Protein AF-X1DK69-F1 (afdb_monomer)

pLDDT: mean 95.46, std 3.85, range [78.0, 98.69]

Nearest PDB structures (foldseek):
  1zjc-assembly1_A-2  TM=8.313E-01  e=5.447E-06  Staphylococcus aureus subsp. aureus MW2
  4icr-assembly1_A  TM=6.941E-01  e=3.260E-06  Streptococcus pneumoniae TIGR4
  2ayi-assembly1_A  TM=8.088E-01  e=1.753E-03  Thermus thermophilus

Solvent-accessible surface area (backbone atoms only — not comparable to full-atom values): 8603 Å² total; per-residue (Å²): 94,64,89,53,62,65,67,60,55,51,53,51,52,61,72,42,43,68,61,52,55,60,54,68,73,48,94,60,67,49,68,81,74,79,40,68,68,57,9,55,75,68,77,36,53,54,65,58,37,37,55,53,54,46,61,61,54,74,54,67,58,69,63,50,45,54,56,44,51,58,51,33,57,53,48,50,73,35,46,68,48,74,49,76,55,81,79,20,49,30,35,32,27,30,58,95,35,70,50,44,75,34,77,48,67,52,33,40,59,48,78,54,70,47,66,64,64,45,72,57,43,28,36,38,27,43,51,41,90,66,67,48,76,55,71,67,38,80,46,68,77,49,68,50,36,32,54,61,42,40,81,105

Secondary structure (DSSP, 8-state):
-TTS-HHHHHHHHHHHHHHHHHHHTS---EE----HHHHHHTTS-HHHHHHHHHHHHSS-HHHHHHHHHHHHHHHHT--EEEEEETTEEEEEE-TTPPPEE--SSSEES---EE-PPPTT--EEEEE--SPEEETTEEE-S-EEEEETTEE-

Sequence (152 aa):
LSNVNPKKISIRSSALKRISEERLKKRWCLTQYPTPAYAQEAEMSLKEYEDFLYSTILIDWQKEVANMICLQQIMNRTSEVRLVGNKTDLSLSIKNRTAILSDGTHNMPGGEVFTAPIENSATGKICFDLPAIRYGKEVKNIQLEFNEGEVV

Foldseek 3Di:
DVPDDVVVVVVVCVVCVVVVVVVVVDQAADEDDQDCVVCVVVVHDSVVVRVVRVVLQVDPLVVLVVVLVVVQVVLCPFFKDFDDDDQGTKIFTCPNWGWDFQSRRHYGVGRDTDTDTDQQGIAAKDWDQDWDQDPNDTDHGDMFGDHRNDTD

Radius of gyration: 18.55 Å; Cα contacts (8 Å, |Δi|>4): 214; chains: 1; bounding box: 45×37×43 Å

Mean predicted aligned error: 3.76 Å

Structure (mmCIF, N/CA/C/O backbone):
data_AF-X1DK69-F1
#
_entry.id   AF-X1DK69-F1
#
loop_
_atom_site.group_PDB
_atom_site.id
_atom_site.type_symbol
_atom_site.label_atom_id
_atom_site.label_alt_id
_atom_site.label_comp_id
_atom_site.label_asym_id
_atom_site.label_entity_id
_atom_site.label_seq_id
_atom_site.pdbx_PDB_ins_code
_atom_site.Cartn_x
_atom_site.Cartn_y
_atom_site.Cartn_z
_atom_site.occupancy
_atom_site.B_iso_or_equiv
_atom_site.auth_seq_id
_atom_site.auth_comp_id
_atom_site.auth_asym_id
_atom_site.auth_atom_id
_atom_site.pdbx_PDB_model_num
ATOM 1 N N . LEU A 1 1 ? 20.741 -3.389 -1.576 1.00 81.62 1 LEU A N 1
ATOM 2 C CA . LEU A 1 1 ? 21.169 -2.990 -0.204 1.00 81.62 1 LEU A CA 1
ATOM 3 C C . LEU A 1 1 ? 21.301 -4.187 0.752 1.00 81.62 1 LEU A C 1
ATOM 5 O O . LEU A 1 1 ? 21.617 -3.989 1.920 1.00 81.62 1 LEU A O 1
ATOM 9 N N . SER A 1 2 ? 21.147 -5.420 0.262 1.00 83.06 2 SER A N 1
ATOM 10 C CA . SER A 1 2 ? 20.997 -6.640 1.068 1.00 83.06 2 SER A CA 1
ATOM 11 C C . SER A 1 2 ? 22.170 -6.918 2.019 1.00 83.06 2 SER A C 1
ATOM 13 O O . SER A 1 2 ? 21.942 -7.322 3.157 1.00 83.06 2 SER A O 1
ATOM 15 N N . ASN A 1 3 ? 23.402 -6.586 1.607 1.00 88.06 3 ASN A N 1
ATOM 16 C CA . ASN A 1 3 ? 24.629 -6.790 2.393 1.00 88.06 3 ASN A CA 1
ATOM 17 C C . ASN A 1 3 ? 25.067 -5.559 3.214 1.00 88.06 3 ASN A C 1
ATOM 19 O O . ASN A 1 3 ? 26.157 -5.538 3.782 1.00 88.06 3 ASN A O 1
ATOM 23 N N . VAL A 1 4 ? 24.253 -4.499 3.271 1.00 90.25 4 VAL A N 1
ATOM 24 C CA . VAL A 1 4 ? 24.587 -3.273 4.011 1.00 90.25 4 VAL A CA 1
ATOM 25 C C . VAL A 1 4 ? 24.098 -3.377 5.456 1.00 90.25 4 VAL A C 1
ATOM 27 O O . VAL A 1 4 ? 22.974 -3.803 5.715 1.00 90.25 4 VAL A O 1
ATOM 30 N N . ASN A 1 5 ? 24.925 -2.934 6.413 1.00 91.25 5 ASN A N 1
ATOM 31 C CA . ASN A 1 5 ? 24.546 -2.879 7.827 1.00 91.25 5 ASN A CA 1
ATOM 32 C C . ASN A 1 5 ? 23.250 -2.049 8.013 1.00 91.25 5 ASN A C 1
ATOM 34 O O . ASN A 1 5 ? 23.258 -0.853 7.694 1.00 91.25 5 ASN A O 1
ATOM 38 N N . PRO A 1 6 ? 22.169 -2.627 8.580 1.00 89.12 6 PRO A N 1
ATOM 39 C CA . PRO A 1 6 ? 20.891 -1.936 8.757 1.00 89.12 6 PRO A CA 1
ATOM 40 C C . PRO A 1 6 ? 20.985 -0.622 9.539 1.00 89.12 6 PRO A C 1
ATOM 42 O O . PRO A 1 6 ? 20.266 0.326 9.225 1.00 89.12 6 PRO A O 1
ATOM 45 N N . LYS A 1 7 ? 21.918 -0.508 10.500 1.00 93.00 7 LYS A N 1
ATOM 46 C CA . LYS A 1 7 ? 22.137 0.739 11.251 1.00 93.00 7 LYS A CA 1
ATOM 47 C C . LYS A 1 7 ? 22.544 1.888 10.328 1.00 93.00 7 LYS A C 1
ATOM 49 O O . LYS A 1 7 ? 22.046 2.997 10.487 1.00 93.00 7 LYS A O 1
ATOM 54 N N . LYS A 1 8 ? 23.386 1.629 9.318 1.00 94.38 8 LYS A N 1
ATOM 55 C CA . LYS A 1 8 ? 23.787 2.653 8.334 1.00 94.38 8 LYS A CA 1
ATOM 56 C C . LYS A 1 8 ? 22.598 3.118 7.490 1.00 94.38 8 LYS A C 1
ATOM 58 O O . LYS A 1 8 ? 22.468 4.311 7.229 1.00 94.38 8 LYS A O 1
ATOM 63 N N . ILE A 1 9 ? 21.717 2.192 7.104 1.00 91.75 9 ILE A N 1
ATOM 64 C CA . ILE A 1 9 ? 20.488 2.504 6.358 1.00 91.75 9 ILE A CA 1
ATOM 65 C C . ILE A 1 9 ? 19.566 3.385 7.211 1.00 91.75 9 ILE A C 1
ATOM 67 O O . ILE A 1 9 ? 19.110 4.425 6.739 1.00 91.75 9 ILE A O 1
ATOM 71 N N . SER A 1 10 ? 19.359 3.015 8.480 1.00 91.81 10 SER A N 1
ATOM 72 C CA . SER A 1 10 ? 18.530 3.777 9.419 1.00 91.81 10 SER A CA 1
ATOM 73 C C . SER A 1 10 ? 19.062 5.192 9.645 1.00 91.81 10 SER A C 1
ATOM 75 O O . SER A 1 10 ? 18.302 6.148 9.527 1.00 91.81 10 SER A O 1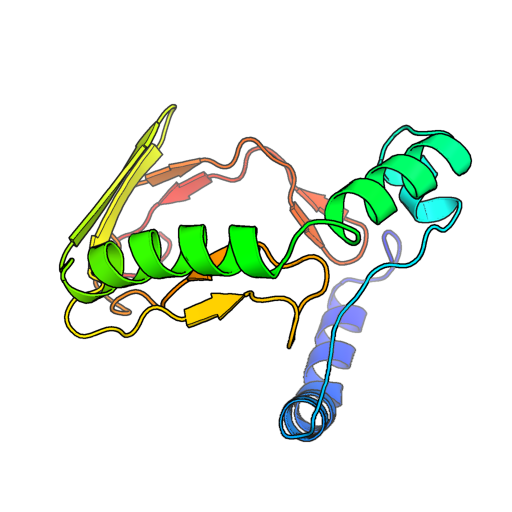
ATOM 77 N N . ILE A 1 11 ? 20.366 5.344 9.911 1.00 95.50 11 ILE A N 1
ATOM 78 C CA . ILE A 1 11 ? 20.998 6.658 10.118 1.00 95.50 11 ILE A CA 1
ATOM 79 C C . ILE A 1 11 ? 20.801 7.544 8.886 1.00 95.50 11 ILE A C 1
ATOM 81 O O . ILE A 1 11 ? 20.380 8.693 9.008 1.00 95.50 11 ILE A O 1
ATOM 85 N N . ARG A 1 12 ? 21.052 7.002 7.686 1.00 94.69 12 ARG A N 1
ATOM 86 C CA . ARG A 1 12 ? 20.865 7.744 6.436 1.00 94.69 12 ARG A CA 1
ATOM 87 C C . ARG A 1 12 ? 19.403 8.153 6.231 1.00 94.69 12 ARG A C 1
ATOM 89 O O . ARG A 1 12 ? 19.150 9.277 5.810 1.00 94.69 12 ARG A O 1
ATOM 96 N N . SER A 1 13 ? 18.452 7.262 6.517 1.00 92.94 13 SER A N 1
ATOM 97 C CA . SER A 1 13 ? 17.019 7.564 6.417 1.00 92.94 13 SER A CA 1
ATOM 98 C C . SER A 1 13 ? 16.627 8.721 7.337 1.00 92.94 13 SER A C 1
ATOM 100 O O . SER A 1 13 ? 15.965 9.654 6.890 1.00 92.94 13 SER A O 1
ATOM 102 N N . SER A 1 14 ? 17.081 8.699 8.594 1.00 94.81 14 SER A N 1
ATOM 103 C CA . SER A 1 14 ? 16.822 9.778 9.552 1.00 94.81 14 SER A CA 1
ATOM 104 C C . SER A 1 14 ? 17.441 11.101 9.103 1.00 94.81 14 SER A C 1
ATOM 106 O O . SER A 1 14 ? 16.768 12.128 9.128 1.00 94.81 14 SER A O 1
ATOM 108 N N . ALA A 1 15 ? 18.690 11.078 8.625 1.00 97.12 15 ALA A N 1
ATOM 109 C CA . ALA A 1 15 ? 19.389 12.276 8.159 1.00 97.12 15 ALA A CA 1
ATOM 110 C C . ALA A 1 15 ? 18.691 12.955 6.967 1.00 97.12 15 ALA A C 1
ATOM 112 O O . ALA A 1 15 ? 18.714 14.178 6.848 1.00 97.12 15 ALA A O 1
ATOM 113 N N . LEU A 1 16 ? 18.047 12.178 6.089 1.00 96.31 16 LEU A N 1
ATOM 114 C CA . LEU A 1 16 ? 17.371 12.702 4.899 1.00 96.31 16 LEU A CA 1
ATOM 115 C C . LEU A 1 16 ? 15.884 13.000 5.094 1.00 96.31 16 LEU A C 1
ATOM 117 O O . LEU A 1 16 ? 15.262 13.517 4.165 1.00 96.31 16 LEU A O 1
ATOM 121 N N . LYS A 1 17 ? 15.312 12.710 6.269 1.00 96.00 17 LYS A N 1
ATOM 122 C CA . LYS A 1 17 ? 13.873 12.858 6.530 1.00 96.00 17 LYS A CA 1
ATOM 123 C C . LYS A 1 17 ? 13.358 14.246 6.138 1.00 96.00 17 LYS A C 1
ATOM 125 O O . LYS A 1 17 ? 12.444 14.343 5.325 1.00 96.00 17 LYS A O 1
ATOM 130 N N . ARG A 1 18 ? 14.024 15.306 6.607 1.00 96.56 18 ARG A N 1
ATOM 131 C CA . ARG A 1 18 ? 13.640 16.697 6.311 1.00 96.56 18 ARG A CA 1
ATOM 132 C C . ARG A 1 18 ? 13.661 17.009 4.811 1.00 96.56 18 ARG A C 1
ATOM 134 O O . ARG A 1 18 ? 12.763 17.669 4.307 1.00 96.56 18 ARG A O 1
ATOM 141 N N . ILE A 1 19 ? 14.662 16.516 4.081 1.00 96.25 19 ILE A N 1
ATOM 142 C CA . ILE A 1 19 ? 14.751 16.714 2.624 1.00 96.25 19 ILE A CA 1
ATOM 143 C C . ILE A 1 19 ? 13.606 15.978 1.919 1.00 96.25 19 ILE A C 1
ATOM 145 O O . ILE A 1 19 ? 13.017 16.507 0.978 1.00 96.25 19 ILE A O 1
ATOM 149 N N . SER A 1 20 ? 13.274 14.767 2.373 1.00 94.12 20 SER A N 1
ATOM 150 C CA . SER A 1 20 ? 12.145 14.004 1.837 1.00 94.12 20 SER A CA 1
ATOM 151 C C . SER A 1 20 ? 10.818 14.731 2.056 1.00 94.12 20 SER A C 1
ATOM 153 O O . SER A 1 20 ? 10.042 14.863 1.116 1.00 94.12 20 SER A O 1
ATOM 155 N N . GLU A 1 21 ? 10.581 15.250 3.260 1.00 95.56 21 GLU A N 1
ATOM 156 C CA . GLU A 1 21 ? 9.373 16.014 3.594 1.00 95.56 21 GLU A CA 1
ATOM 157 C C . GLU A 1 21 ? 9.241 17.277 2.734 1.00 95.56 21 GLU A C 1
ATOM 159 O O . GLU A 1 21 ? 8.170 17.541 2.195 1.00 95.56 21 GLU A O 1
ATOM 164 N N . GLU A 1 22 ? 10.329 18.024 2.521 1.00 96.38 22 GLU A N 1
ATOM 165 C CA . GLU A 1 22 ? 10.306 19.198 1.637 1.00 96.38 22 GLU A CA 1
ATOM 166 C C . GLU A 1 22 ? 10.015 18.841 0.173 1.00 96.38 22 GLU A C 1
ATOM 168 O O . GLU A 1 22 ? 9.301 19.577 -0.512 1.00 96.38 22 GLU A O 1
ATOM 173 N N . ARG A 1 23 ? 10.518 17.701 -0.319 1.00 94.94 23 ARG A N 1
ATOM 174 C CA . ARG A 1 23 ? 10.208 17.217 -1.676 1.00 94.94 23 ARG A CA 1
ATOM 175 C C . ARG A 1 23 ? 8.731 16.854 -1.828 1.00 94.94 23 ARG A C 1
ATOM 177 O O . ARG A 1 23 ? 8.138 17.188 -2.849 1.00 94.94 23 ARG A O 1
ATOM 184 N N . LEU A 1 24 ? 8.140 16.221 -0.814 1.00 93.88 24 LEU A N 1
ATOM 185 C CA . LEU A 1 24 ? 6.736 15.793 -0.826 1.00 93.88 24 LEU A CA 1
ATOM 186 C C . LEU A 1 24 ? 5.736 16.960 -0.780 1.00 93.88 24 LEU A C 1
ATOM 188 O O . LEU A 1 24 ? 4.582 16.776 -1.150 1.00 93.88 24 LEU A O 1
ATOM 192 N N . LYS A 1 25 ? 6.172 18.168 -0.392 1.00 95.44 25 LYS A N 1
ATOM 193 C CA . LYS A 1 25 ? 5.364 19.402 -0.470 1.00 95.44 25 LYS A CA 1
ATOM 194 C C . LYS A 1 25 ? 5.239 19.975 -1.887 1.00 95.44 25 LYS A C 1
ATOM 196 O O . LYS A 1 25 ? 4.490 20.927 -2.096 1.00 95.44 25 LYS A O 1
ATOM 201 N N . LYS A 1 26 ? 6.037 19.500 -2.847 1.00 94.75 26 LYS A N 1
ATOM 202 C CA . LYS A 1 26 ? 5.990 19.948 -4.249 1.00 94.75 26 LYS A CA 1
ATOM 203 C C . LYS A 1 26 ? 5.052 19.049 -5.054 1.00 94.75 26 LYS A C 1
ATOM 205 O O . LYS A 1 26 ? 4.532 18.077 -4.532 1.00 94.75 26 LYS A O 1
ATOM 210 N N . ARG A 1 27 ? 4.841 19.347 -6.337 1.00 95.12 27 ARG A N 1
ATOM 211 C CA . ARG A 1 27 ? 4.196 18.391 -7.246 1.00 95.12 27 ARG A CA 1
ATOM 212 C C . ARG A 1 27 ? 5.149 17.220 -7.487 1.00 95.12 27 ARG A C 1
ATOM 214 O O . ARG A 1 27 ? 6.293 17.441 -7.885 1.00 95.12 27 ARG A O 1
ATOM 221 N N . TRP A 1 28 ? 4.679 16.000 -7.271 1.00 95.12 28 TRP A N 1
ATOM 222 C CA . TRP A 1 28 ? 5.457 14.780 -7.466 1.00 95.12 28 TRP A CA 1
ATOM 223 C C . TRP A 1 28 ? 4.580 13.668 -8.037 1.00 95.12 28 TRP A C 1
ATOM 225 O O . TRP A 1 28 ? 3.365 13.692 -7.884 1.00 95.12 28 TRP A O 1
ATOM 235 N N . CYS A 1 29 ? 5.223 12.716 -8.708 1.00 95.50 29 CYS A N 1
ATOM 236 C CA . CYS A 1 29 ? 4.625 11.466 -9.155 1.00 95.50 29 CYS A CA 1
ATOM 237 C C . CYS A 1 29 ? 5.691 10.371 -9.016 1.00 95.50 29 CYS A C 1
ATOM 239 O O . CYS A 1 29 ? 6.840 10.572 -9.426 1.00 95.50 29 CYS A O 1
ATOM 241 N N . LEU A 1 30 ? 5.337 9.256 -8.385 1.00 95.44 30 LEU A N 1
ATOM 242 C CA . LEU A 1 30 ? 6.145 8.050 -8.303 1.00 95.44 30 LEU A CA 1
ATOM 243 C C . LEU A 1 30 ? 5.695 7.097 -9.406 1.00 95.44 30 LEU A C 1
ATOM 245 O O . LEU A 1 30 ? 4.517 6.770 -9.505 1.00 95.44 30 LEU A O 1
ATOM 249 N N . THR A 1 31 ? 6.642 6.629 -10.211 1.00 95.38 31 THR A N 1
ATOM 250 C CA . THR A 1 31 ? 6.380 5.613 -11.226 1.00 95.38 31 THR A CA 1
ATOM 251 C C . THR A 1 31 ? 7.547 4.650 -11.347 1.00 95.38 31 THR A C 1
ATOM 253 O O . THR A 1 31 ? 8.633 4.911 -10.823 1.00 95.38 31 THR A O 1
ATOM 256 N N . GLN A 1 32 ? 7.306 3.537 -12.030 1.00 94.25 32 GLN A N 1
ATOM 257 C CA . GLN A 1 32 ? 8.295 2.509 -12.303 1.00 94.25 32 GLN A CA 1
ATOM 258 C C . GLN A 1 32 ? 8.728 2.559 -13.766 1.00 94.25 32 GLN A C 1
ATOM 260 O O . GLN A 1 32 ? 7.957 2.908 -14.657 1.00 94.25 32 GLN A O 1
ATOM 265 N N . TYR A 1 33 ? 9.978 2.176 -14.008 1.00 95.88 33 TYR A N 1
ATOM 266 C CA . TYR A 1 33 ? 10.526 1.968 -15.343 1.00 95.88 33 TYR A CA 1
ATOM 267 C C . TYR A 1 33 ? 11.089 0.543 -15.424 1.00 95.88 33 TYR A C 1
ATOM 269 O O . TYR A 1 33 ? 11.709 0.097 -14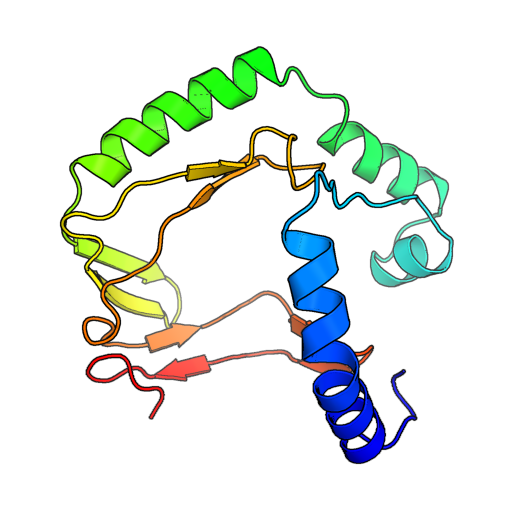.449 1.00 95.88 33 TYR A O 1
ATOM 277 N N . P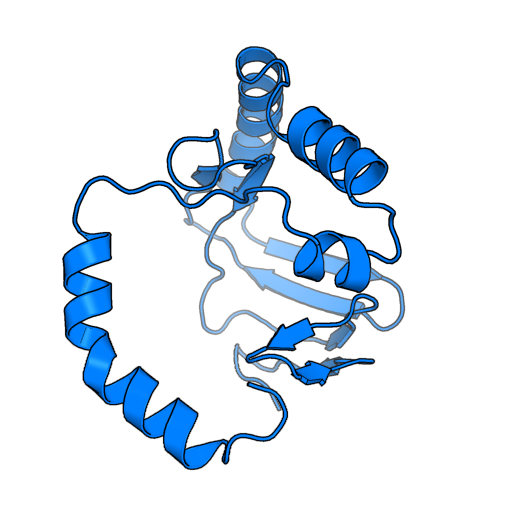RO A 1 34 ? 10.891 -0.190 -16.534 1.00 97.25 34 PRO A N 1
ATOM 278 C CA . PRO A 1 34 ? 11.383 -1.555 -16.655 1.00 97.25 34 PRO A CA 1
ATOM 279 C C . PRO A 1 34 ? 12.912 -1.584 -16.610 1.00 97.25 34 PRO A C 1
ATOM 281 O O . PRO A 1 34 ? 13.602 -0.898 -17.362 1.00 97.25 34 PRO A O 1
ATOM 284 N N . THR A 1 35 ? 13.460 -2.392 -15.704 1.00 97.31 35 THR A N 1
ATOM 285 C CA . THR A 1 35 ? 14.903 -2.636 -15.615 1.00 97.31 35 THR A CA 1
ATOM 286 C C . THR A 1 35 ? 15.163 -4.135 -15.517 1.00 97.31 35 THR A C 1
ATOM 288 O O . THR A 1 35 ? 14.306 -4.856 -15.001 1.00 97.31 35 THR A O 1
ATOM 291 N N . PRO A 1 36 ? 16.345 -4.625 -15.939 1.00 97.88 36 PRO A N 1
ATOM 292 C CA . PRO A 1 36 ? 16.694 -6.036 -15.782 1.00 97.88 36 PRO A CA 1
ATOM 293 C C . PRO A 1 36 ? 16.590 -6.529 -14.334 1.00 97.88 36 PRO A C 1
ATOM 295 O O . PRO A 1 36 ? 16.194 -7.664 -14.108 1.00 97.88 36 PRO A O 1
ATOM 298 N N . ALA A 1 37 ? 16.901 -5.671 -13.355 1.00 94.19 37 ALA A N 1
ATOM 299 C CA . ALA A 1 37 ? 16.809 -6.018 -11.940 1.00 94.19 37 ALA A CA 1
ATOM 300 C C . ALA A 1 37 ? 15.356 -6.221 -11.483 1.00 94.19 37 ALA A C 1
ATOM 302 O O . ALA A 1 37 ? 15.082 -7.188 -10.781 1.00 94.19 37 ALA A O 1
ATOM 303 N N . TYR A 1 38 ? 14.426 -5.356 -11.907 1.00 94.44 38 TYR A N 1
ATOM 304 C CA . TYR A 1 38 ? 13.003 -5.535 -11.593 1.00 94.44 38 TYR A CA 1
ATOM 305 C C . TYR A 1 38 ? 12.398 -6.743 -12.305 1.00 94.44 38 TYR A C 1
ATOM 307 O O . TYR A 1 38 ? 11.641 -7.486 -11.693 1.00 94.44 38 TYR A O 1
ATOM 315 N N . ALA A 1 39 ? 12.770 -6.971 -13.566 1.00 96.75 39 ALA A N 1
ATOM 316 C CA . ALA A 1 39 ? 12.335 -8.155 -14.298 1.00 96.75 39 ALA A CA 1
ATOM 317 C C . ALA A 1 39 ? 12.820 -9.442 -13.610 1.00 96.75 39 ALA A C 1
ATOM 319 O O . ALA A 1 39 ? 12.033 -10.353 -13.381 1.00 96.75 39 ALA A O 1
ATOM 320 N N . GLN A 1 40 ? 14.089 -9.471 -13.183 1.00 94.25 40 GLN A N 1
ATOM 321 C CA . GLN A 1 40 ? 14.648 -10.585 -12.420 1.00 94.25 40 GLN A CA 1
ATOM 322 C C . GLN A 1 40 ? 13.927 -10.797 -11.080 1.00 94.25 40 GLN A C 1
ATOM 324 O O . GLN A 1 40 ? 13.669 -11.938 -10.712 1.00 94.25 40 GLN A O 1
ATOM 329 N N . GLU A 1 41 ? 13.605 -9.723 -10.355 1.00 89.88 41 GLU A N 1
ATOM 330 C CA . GLU A 1 41 ? 12.859 -9.786 -9.089 1.00 89.88 41 GLU A CA 1
ATOM 331 C C . GLU A 1 41 ? 11.418 -10.286 -9.282 1.00 89.88 41 GLU A C 1
ATOM 333 O O . GLU A 1 41 ? 10.888 -10.964 -8.408 1.00 89.88 41 GLU A O 1
ATOM 338 N N . ALA A 1 42 ? 10.811 -10.006 -10.438 1.00 91.81 42 ALA A N 1
ATOM 339 C CA . ALA A 1 42 ? 9.486 -10.485 -10.825 1.00 91.81 42 ALA A CA 1
ATOM 340 C C . ALA A 1 42 ? 9.491 -11.878 -11.487 1.00 91.81 42 ALA A C 1
ATOM 342 O O . ALA A 1 42 ? 8.439 -12.327 -11.933 1.00 91.81 42 ALA A O 1
ATOM 343 N N . GLU A 1 43 ? 10.649 -12.544 -11.580 1.00 94.56 43 GLU A N 1
ATOM 344 C CA . GLU A 1 43 ? 10.823 -13.829 -12.281 1.00 94.56 43 GLU A CA 1
ATOM 345 C C . GLU A 1 43 ? 10.390 -13.786 -13.762 1.00 94.56 43 GLU A C 1
ATOM 347 O O . GLU A 1 43 ? 9.904 -14.765 -14.324 1.00 94.56 43 GLU A O 1
ATOM 352 N N . MET A 1 44 ? 10.598 -12.639 -14.412 1.00 97.44 44 MET A N 1
ATOM 353 C CA . MET A 1 44 ? 10.226 -12.370 -15.801 1.00 97.44 44 MET A CA 1
ATOM 354 C C . MET A 1 44 ? 11.455 -12.045 -16.657 1.00 97.44 44 MET A C 1
ATOM 356 O O . MET A 1 44 ? 12.471 -11.528 -16.180 1.00 97.44 44 MET A O 1
ATOM 360 N N . SER A 1 45 ? 11.355 -12.267 -17.967 1.00 98.31 45 SER A N 1
ATOM 361 C CA . SER A 1 45 ? 12.236 -11.585 -18.916 1.00 98.31 45 SER A CA 1
ATOM 362 C C . SER A 1 45 ? 11.973 -10.073 -18.900 1.00 98.31 45 SER A C 1
ATOM 364 O O . SER A 1 45 ? 10.901 -9.604 -18.511 1.00 98.31 45 SER A O 1
ATOM 366 N N . LEU A 1 46 ? 12.945 -9.278 -19.364 1.00 98.44 46 LEU A N 1
ATOM 367 C CA . LEU A 1 46 ? 12.779 -7.820 -19.420 1.00 98.44 46 LEU A CA 1
ATOM 368 C C . LEU A 1 46 ? 11.554 -7.412 -20.247 1.00 98.44 46 LEU A C 1
ATOM 370 O O . LEU A 1 46 ? 10.856 -6.477 -19.867 1.00 98.44 46 LEU A O 1
ATOM 374 N N . LYS A 1 47 ? 11.289 -8.124 -21.350 1.00 98.44 47 LYS A N 1
ATOM 375 C CA . LYS A 1 47 ? 10.161 -7.811 -22.224 1.00 98.44 47 LYS A CA 1
ATOM 376 C C . LYS A 1 47 ? 8.820 -8.149 -21.572 1.00 98.44 47 LYS A C 1
ATOM 378 O O . LYS A 1 47 ? 7.923 -7.319 -21.595 1.00 98.44 47 LYS A O 1
ATOM 383 N N . GLU A 1 48 ? 8.711 -9.309 -20.927 1.00 98.44 48 GLU A N 1
ATOM 384 C CA . GLU A 1 48 ? 7.502 -9.678 -20.175 1.00 98.44 48 GLU A CA 1
ATOM 385 C C . GLU A 1 48 ? 7.206 -8.672 -19.059 1.00 98.44 48 GLU A C 1
ATOM 387 O O . GLU A 1 48 ? 6.064 -8.249 -18.901 1.00 98.44 48 GLU A O 1
ATOM 392 N N . TYR A 1 49 ? 8.235 -8.232 -18.327 1.00 98.31 49 TYR A N 1
ATOM 393 C CA . TYR A 1 49 ? 8.067 -7.235 -17.271 1.00 98.31 49 TYR A CA 1
ATOM 394 C C . TYR A 1 49 ? 7.663 -5.859 -17.814 1.00 98.31 49 TYR A C 1
ATOM 396 O O . TYR A 1 49 ? 6.828 -5.180 -17.222 1.00 98.31 49 TYR A O 1
ATOM 404 N N . GLU A 1 50 ? 8.251 -5.436 -18.935 1.00 98.12 50 GLU A N 1
ATOM 405 C CA . GLU A 1 50 ? 7.871 -4.208 -19.638 1.00 98.12 50 GLU A CA 1
ATOM 406 C C . GLU A 1 50 ? 6.397 -4.238 -20.058 1.00 98.12 50 GLU A C 1
ATOM 408 O O . GLU A 1 50 ? 5.652 -3.306 -19.749 1.00 98.12 50 GLU A O 1
ATOM 413 N N . ASP A 1 51 ? 5.975 -5.319 -20.713 1.00 98.31 51 ASP A N 1
ATOM 414 C CA . ASP A 1 51 ? 4.602 -5.486 -21.187 1.00 98.31 51 ASP A CA 1
ATOM 415 C C . ASP A 1 51 ? 3.617 -5.536 -20.010 1.00 98.31 51 ASP A C 1
ATOM 417 O O . ASP A 1 51 ? 2.595 -4.845 -20.028 1.00 98.31 51 ASP A O 1
ATOM 421 N N . PHE A 1 52 ? 3.956 -6.270 -18.945 1.00 97.62 52 PHE A N 1
ATOM 422 C CA . PHE A 1 52 ? 3.191 -6.285 -17.699 1.00 97.62 52 PHE A CA 1
ATOM 423 C C . PHE A 1 52 ? 3.061 -4.878 -17.108 1.00 97.62 52 PHE A C 1
ATOM 425 O O . PHE A 1 52 ? 1.945 -4.394 -16.910 1.00 97.62 52 PHE A O 1
ATOM 432 N N . LEU A 1 53 ? 4.176 -4.184 -16.872 1.00 97.19 53 LEU A N 1
ATOM 433 C CA . LEU A 1 53 ? 4.177 -2.869 -16.239 1.00 97.19 53 LEU A CA 1
ATOM 434 C C . LEU A 1 53 ? 3.351 -1.863 -17.046 1.00 97.19 53 LEU A C 1
ATOM 436 O O . LEU A 1 53 ? 2.482 -1.190 -16.490 1.00 97.19 53 LEU A O 1
ATOM 440 N N . TYR A 1 54 ? 3.565 -1.777 -18.358 1.00 97.44 54 TYR A N 1
ATOM 441 C CA . TYR A 1 54 ? 2.813 -0.837 -19.182 1.00 97.44 54 TYR A CA 1
ATOM 442 C C . TYR A 1 54 ? 1.341 -1.212 -19.333 1.00 97.44 54 TYR A C 1
ATOM 444 O O . TYR A 1 54 ? 0.521 -0.300 -19.417 1.00 97.44 54 TYR A O 1
ATOM 452 N N . SER A 1 55 ? 0.973 -2.495 -19.256 1.00 97.12 55 SER A N 1
ATOM 453 C CA . SER A 1 55 ? -0.440 -2.900 -19.208 1.00 97.12 55 SER A CA 1
ATOM 454 C C . SER A 1 55 ? -1.178 -2.380 -17.968 1.00 97.12 55 SER A C 1
ATOM 456 O O . SER A 1 55 ? -2.383 -2.157 -18.032 1.00 97.12 55 SER A O 1
ATOM 458 N N . THR A 1 56 ? -0.465 -2.124 -16.864 1.00 94.81 56 THR A N 1
ATOM 459 C CA . THR A 1 56 ? -1.046 -1.525 -15.646 1.00 94.81 56 THR A CA 1
ATOM 460 C C . THR A 1 56 ? -1.094 0.005 -15.686 1.00 94.81 56 THR A C 1
ATOM 462 O O . THR A 1 56 ? -1.908 0.617 -15.001 1.00 94.81 56 THR A O 1
ATOM 465 N N . ILE A 1 57 ? -0.229 0.639 -16.486 1.00 96.06 57 ILE A N 1
ATOM 466 C CA . ILE A 1 57 ? -0.115 2.103 -16.590 1.00 96.06 57 ILE A CA 1
ATOM 467 C C . ILE A 1 57 ? -1.009 2.656 -17.702 1.00 96.06 57 ILE A C 1
ATOM 469 O O . ILE A 1 57 ? -1.662 3.683 -17.526 1.00 96.06 57 ILE A O 1
ATOM 473 N N . LEU A 1 58 ? -1.026 2.004 -18.864 1.00 96.19 58 LEU A N 1
ATOM 474 C CA . LEU A 1 58 ? -1.691 2.472 -20.082 1.00 96.19 58 LEU A CA 1
ATOM 475 C C . LEU A 1 58 ? -3.127 1.942 -20.166 1.00 96.19 58 LEU A C 1
ATOM 477 O O . LEU A 1 58 ? -3.532 1.345 -21.163 1.00 96.19 58 LEU A O 1
ATOM 481 N N . ILE A 1 59 ? -3.888 2.159 -19.096 1.00 95.75 59 ILE A N 1
ATOM 482 C CA . ILE A 1 59 ? -5.302 1.790 -18.993 1.00 95.75 59 ILE A CA 1
ATOM 483 C C . ILE A 1 59 ? -6.215 2.990 -19.264 1.00 95.75 59 ILE A C 1
ATOM 485 O O . ILE A 1 59 ? -5.779 4.144 -19.315 1.00 95.75 59 ILE A O 1
ATOM 489 N N . ASP A 1 60 ? -7.515 2.724 -19.393 1.00 97.25 60 ASP A N 1
ATOM 490 C CA . ASP A 1 60 ? -8.537 3.769 -19.370 1.00 97.25 60 ASP A CA 1
ATOM 491 C C . ASP A 1 60 ? -8.708 4.306 -17.940 1.00 97.25 60 ASP A C 1
ATOM 493 O O . ASP A 1 60 ? -9.535 3.834 -17.156 1.00 97.25 60 ASP A O 1
ATOM 497 N N . TRP A 1 61 ? -7.900 5.310 -17.603 1.00 96.62 61 TRP A N 1
ATOM 498 C CA . TRP A 1 61 ? -7.938 5.962 -16.296 1.00 96.62 61 TRP A CA 1
ATOM 499 C C . TRP A 1 61 ? -9.260 6.670 -16.015 1.00 96.62 61 TRP A C 1
ATOM 501 O O . TRP A 1 61 ? -9.644 6.775 -14.856 1.00 96.62 61 TRP A O 1
ATOM 511 N N . GLN A 1 62 ? -9.990 7.133 -17.033 1.00 96.56 62 GLN A N 1
ATOM 512 C CA . GLN A 1 62 ? -11.292 7.763 -16.801 1.00 96.56 62 GLN A CA 1
ATOM 513 C C . GLN A 1 62 ? -12.298 6.731 -16.296 1.00 96.56 62 GLN A C 1
ATOM 515 O O . GLN A 1 62 ? -13.014 6.978 -15.322 1.00 96.56 62 GLN A O 1
ATOM 520 N N . LYS A 1 63 ? -12.305 5.551 -16.921 1.00 97.38 63 LYS A N 1
ATOM 521 C CA . LYS A 1 63 ? -13.108 4.418 -16.467 1.00 97.38 63 LYS A CA 1
ATOM 522 C C . LYS A 1 63 ? -12.683 3.943 -15.078 1.00 97.38 63 LYS A C 1
ATOM 524 O O . LYS A 1 63 ? -13.549 3.710 -14.236 1.00 97.38 63 LYS A O 1
ATOM 529 N N . GLU A 1 64 ? -11.383 3.838 -14.816 1.00 97.38 64 GLU A N 1
ATOM 530 C CA . GLU A 1 64 ? -10.894 3.389 -13.508 1.00 97.38 64 GLU A CA 1
ATOM 531 C C . GLU A 1 64 ? -11.224 4.387 -12.390 1.00 97.38 64 GLU A C 1
ATOM 533 O O . GLU A 1 64 ? -11.696 4.002 -11.321 1.00 97.38 64 GLU A O 1
ATOM 538 N N . VAL A 1 65 ? -11.101 5.690 -12.657 1.00 97.75 65 VAL A N 1
ATOM 539 C CA . VAL A 1 65 ? -11.533 6.740 -11.725 1.00 97.75 65 VAL A CA 1
ATOM 540 C C . VAL A 1 65 ? -13.029 6.646 -11.436 1.00 97.75 65 VAL A C 1
ATOM 542 O O . VAL A 1 65 ? -13.425 6.787 -10.280 1.00 97.75 65 VAL A O 1
ATOM 545 N N . ALA A 1 66 ? -13.870 6.353 -12.431 1.00 98.00 66 ALA A N 1
ATOM 546 C CA . ALA A 1 66 ? -15.299 6.162 -12.194 1.00 98.00 66 ALA A CA 1
ATOM 547 C C . ALA A 1 66 ? -15.576 4.986 -11.234 1.00 98.00 66 ALA A C 1
ATOM 549 O O . ALA A 1 66 ? -16.380 5.135 -10.310 1.00 98.00 66 ALA A O 1
ATOM 550 N N . ASN A 1 67 ? -14.864 3.861 -11.383 1.00 97.31 67 ASN A N 1
ATOM 551 C CA . ASN A 1 67 ? -14.953 2.726 -10.453 1.00 97.31 67 ASN A CA 1
ATOM 552 C C . ASN A 1 67 ? -14.513 3.124 -9.034 1.00 97.31 67 ASN A C 1
ATOM 554 O O . ASN A 1 67 ? -15.196 2.823 -8.049 1.00 97.31 67 ASN A O 1
ATOM 558 N N . MET A 1 68 ? -13.395 3.847 -8.924 1.00 98.06 68 MET A N 1
ATOM 559 C CA . MET A 1 68 ? -12.864 4.320 -7.647 1.00 98.06 68 MET A CA 1
ATOM 560 C C . MET A 1 68 ? -13.808 5.302 -6.941 1.00 98.06 68 MET A C 1
ATOM 562 O O . MET A 1 68 ? -13.950 5.229 -5.721 1.00 98.06 68 MET A O 1
ATOM 566 N N . ILE A 1 69 ? -14.506 6.179 -7.673 1.00 98.44 69 ILE A N 1
ATOM 567 C CA . ILE A 1 69 ? -15.516 7.087 -7.098 1.00 98.44 69 ILE A CA 1
ATOM 568 C C . ILE A 1 69 ? -16.642 6.290 -6.427 1.00 98.44 69 ILE A C 1
ATOM 570 O O . ILE A 1 69 ? -17.068 6.642 -5.323 1.00 98.44 69 ILE A O 1
ATOM 574 N N . CYS A 1 70 ? -17.106 5.195 -7.038 1.00 97.94 70 CYS A N 1
ATOM 575 C CA . CYS A 1 70 ? -18.121 4.335 -6.426 1.00 97.94 70 CYS A CA 1
ATOM 576 C C . CYS A 1 70 ? -17.635 3.744 -5.092 1.00 97.94 70 CYS A C 1
ATOM 578 O O . CYS A 1 70 ? -18.366 3.774 -4.099 1.00 97.94 70 CYS A O 1
ATOM 580 N N . LEU A 1 71 ? -16.390 3.259 -5.036 1.00 97.62 71 LEU A N 1
ATOM 581 C CA . LEU A 1 71 ? -15.797 2.744 -3.798 1.00 97.62 71 LEU A CA 1
ATOM 582 C C . LEU A 1 71 ? -15.590 3.853 -2.753 1.00 97.62 71 LEU A C 1
ATOM 584 O O . LEU A 1 71 ? -15.918 3.662 -1.581 1.00 97.62 71 LEU A O 1
ATOM 588 N N . GLN A 1 72 ? -15.132 5.0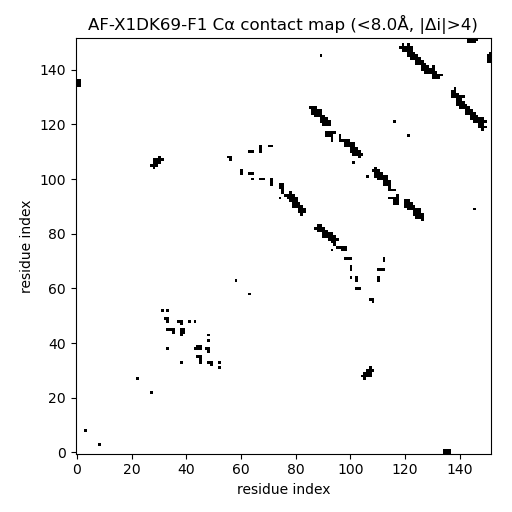35 -3.171 1.00 98.44 72 GLN A N 1
ATOM 589 C CA . GLN A 1 72 ? -14.944 6.196 -2.298 1.00 98.44 72 GLN A CA 1
ATOM 590 C C . GLN A 1 72 ? -16.246 6.576 -1.582 1.00 98.44 72 GLN A C 1
ATOM 592 O O . GLN A 1 72 ? -16.241 6.831 -0.378 1.00 98.44 72 GLN A O 1
ATOM 597 N N . GLN A 1 73 ? -17.377 6.574 -2.293 1.00 98.19 73 GLN A N 1
ATOM 598 C CA . GLN A 1 73 ? -18.688 6.869 -1.708 1.00 98.19 73 GLN A CA 1
ATOM 599 C C . GLN A 1 73 ? -19.081 5.860 -0.623 1.00 98.19 73 GLN A C 1
ATOM 601 O O . GLN A 1 73 ? -19.650 6.247 0.398 1.00 98.19 73 GLN A O 1
ATOM 606 N N . ILE A 1 74 ? -18.764 4.576 -0.819 1.00 97.81 74 ILE A N 1
ATOM 607 C CA . ILE A 1 74 ? -19.005 3.526 0.178 1.00 97.81 74 ILE A CA 1
ATOM 608 C C . ILE A 1 74 ? -18.099 3.737 1.393 1.00 97.81 74 ILE A C 1
ATOM 610 O O . ILE A 1 74 ? -18.586 3.717 2.523 1.00 97.81 74 ILE A O 1
ATOM 614 N N . MET A 1 75 ? -16.807 3.984 1.181 1.00 98.12 75 MET A N 1
ATOM 615 C CA . MET A 1 75 ? -15.855 4.209 2.270 1.00 98.12 75 MET A CA 1
ATOM 616 C C . MET A 1 75 ? -16.198 5.456 3.096 1.00 98.12 75 MET A C 1
ATOM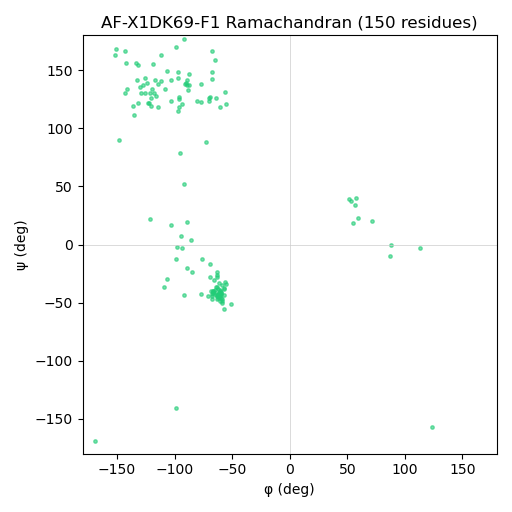 618 O O . MET A 1 75 ? -16.217 5.375 4.319 1.00 98.12 75 MET A O 1
ATOM 622 N N . ASN A 1 76 ? -16.568 6.571 2.458 1.00 98.25 76 ASN A N 1
ATOM 623 C CA . ASN A 1 76 ? -16.899 7.832 3.140 1.00 98.25 76 ASN A CA 1
ATOM 624 C C . ASN A 1 76 ? -18.130 7.745 4.060 1.00 98.25 76 ASN A C 1
ATOM 626 O O . ASN A 1 76 ? -18.267 8.553 4.976 1.00 98.25 76 ASN A O 1
ATOM 630 N N . ARG A 1 77 ? -19.041 6.790 3.828 1.00 97.75 77 ARG A N 1
ATOM 631 C CA . ARG A 1 77 ? -20.205 6.541 4.704 1.00 97.75 77 ARG A CA 1
ATOM 632 C C . ARG A 1 77 ? -19.989 5.396 5.695 1.00 97.75 77 ARG A C 1
ATOM 634 O O . ARG A 1 77 ? -20.888 5.083 6.473 1.00 97.75 77 ARG A O 1
ATOM 641 N N . THR A 1 78 ? -18.836 4.739 5.641 1.00 98.38 78 THR A N 1
ATOM 642 C CA . THR A 1 78 ? -18.510 3.590 6.485 1.00 98.38 78 THR A CA 1
ATOM 643 C C . THR A 1 78 ? -17.851 4.075 7.773 1.00 98.38 78 THR A C 1
ATOM 645 O O . THR A 1 78 ? -17.047 5.000 7.764 1.00 98.38 78 THR A O 1
ATOM 648 N N . SER A 1 79 ? -18.212 3.474 8.907 1.00 98.38 79 SER A N 1
ATOM 649 C CA . SER A 1 79 ? -17.591 3.782 10.206 1.00 98.38 79 SER A CA 1
ATOM 650 C C . SER A 1 79 ? -16.655 2.682 10.692 1.00 98.38 79 SER A C 1
ATOM 652 O O . SER A 1 79 ? -15.681 2.986 11.376 1.00 98.38 79 SER A O 1
ATOM 654 N N . GLU A 1 80 ? -16.912 1.429 10.323 1.00 98.25 80 GLU A N 1
ATOM 655 C CA . GLU A 1 80 ? -16.168 0.253 10.777 1.00 98.25 80 GLU A CA 1
ATOM 656 C C . GLU A 1 80 ? -15.817 -0.642 9.591 1.00 98.25 80 GLU A C 1
ATOM 658 O O . GLU A 1 80 ? -16.614 -0.812 8.669 1.00 98.25 80 GLU A O 1
ATOM 663 N N . VAL A 1 81 ? -14.617 -1.210 9.628 1.00 98.25 81 VAL A N 1
ATOM 664 C CA . VAL A 1 81 ? -14.096 -2.151 8.638 1.00 98.25 81 VAL A CA 1
ATOM 665 C C . VAL A 1 81 ? -13.654 -3.402 9.378 1.00 98.25 81 VAL A C 1
ATOM 667 O O . VAL A 1 81 ? -12.892 -3.313 10.339 1.00 98.25 81 VAL A O 1
ATOM 670 N N . ARG A 1 82 ? -14.101 -4.565 8.901 1.00 98.25 82 ARG A N 1
ATOM 671 C CA . ARG A 1 82 ? -13.627 -5.869 9.363 1.00 98.25 82 ARG A CA 1
ATOM 672 C C . ARG A 1 82 ? -13.041 -6.640 8.192 1.00 98.25 82 ARG A C 1
ATOM 674 O O . ARG A 1 82 ? -13.737 -6.925 7.220 1.00 98.25 82 ARG A O 1
ATOM 681 N N . LEU A 1 83 ? -11.763 -6.972 8.297 1.00 97.56 83 LEU A N 1
ATOM 682 C CA . LEU A 1 83 ? -11.036 -7.787 7.337 1.00 97.56 83 LEU A CA 1
ATOM 683 C C . LEU A 1 83 ? -11.038 -9.227 7.838 1.00 97.56 83 LEU A C 1
ATOM 685 O O . LEU A 1 83 ? -10.506 -9.500 8.912 1.00 97.56 83 LEU A O 1
ATOM 689 N N . VAL A 1 84 ? -11.633 -10.135 7.064 1.00 97.94 84 VAL A N 1
ATOM 690 C CA . VAL A 1 84 ? -11.707 -11.564 7.393 1.00 97.94 84 VAL A CA 1
ATOM 691 C C . VAL A 1 84 ? -11.047 -12.367 6.283 1.00 97.94 84 VAL A C 1
ATOM 693 O O . VAL A 1 84 ? -11.352 -12.184 5.106 1.00 97.94 84 VAL A O 1
ATOM 696 N N . GLY A 1 85 ? -10.157 -13.275 6.660 1.00 95.56 85 GLY A N 1
ATOM 697 C CA . GLY A 1 85 ? -9.446 -14.145 5.735 1.00 95.56 85 GLY A CA 1
ATOM 698 C C . GLY A 1 85 ? -8.698 -15.252 6.466 1.00 95.56 85 GLY A C 1
ATOM 699 O O . GLY A 1 85 ? -8.861 -15.462 7.668 1.00 95.56 85 GLY A O 1
ATOM 700 N N . ASN A 1 86 ? -7.843 -15.973 5.745 1.00 94.94 86 ASN A N 1
ATOM 701 C CA . ASN A 1 86 ? -7.016 -17.005 6.361 1.00 94.94 86 ASN A CA 1
ATOM 702 C C . ASN A 1 86 ? -6.098 -16.386 7.429 1.00 94.94 86 ASN A C 1
ATOM 704 O O . ASN A 1 86 ? -5.270 -15.531 7.112 1.00 94.94 86 ASN A O 1
ATOM 708 N N . LYS A 1 87 ? -6.260 -16.806 8.691 1.00 96.06 87 LYS A N 1
ATOM 709 C CA . LYS A 1 87 ? -5.533 -16.268 9.862 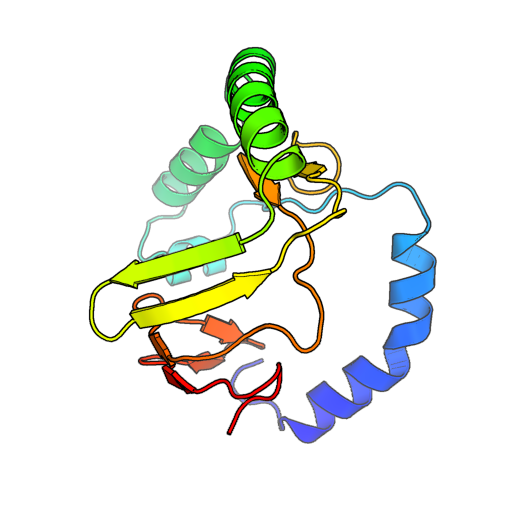1.00 96.06 87 LYS A CA 1
ATOM 710 C C . LYS A 1 87 ? -5.654 -14.743 10.040 1.00 96.06 87 LYS A C 1
ATOM 712 O O . LYS A 1 87 ? -4.845 -14.151 10.749 1.00 96.06 87 LYS A O 1
ATOM 717 N N . THR A 1 88 ? -6.652 -14.124 9.410 1.00 97.81 88 THR A N 1
ATOM 718 C CA . THR A 1 88 ? -6.918 -12.687 9.481 1.00 97.81 88 THR A CA 1
ATOM 719 C C . THR A 1 88 ? -8.331 -12.475 9.993 1.00 97.81 88 THR A C 1
ATOM 721 O O . THR A 1 88 ? -9.293 -12.950 9.394 1.00 97.81 88 THR A O 1
ATOM 724 N N . ASP A 1 89 ? -8.436 -11.756 11.097 1.00 98.44 89 ASP A N 1
ATOM 725 C CA . ASP A 1 89 ? -9.675 -11.195 11.618 1.00 98.44 89 ASP A CA 1
ATOM 726 C C . ASP A 1 89 ? -9.291 -9.896 12.324 1.00 98.44 89 ASP A C 1
ATOM 728 O O . ASP A 1 89 ? -8.877 -9.904 13.484 1.00 98.44 89 ASP A O 1
ATOM 732 N N . LEU A 1 90 ? -9.305 -8.798 11.571 1.00 98.56 90 LEU A N 1
ATOM 733 C CA . LEU A 1 90 ? -8.900 -7.475 12.036 1.00 98.56 90 LEU A CA 1
ATOM 734 C C . LEU A 1 90 ? -10.081 -6.525 11.897 1.00 98.56 90 LEU A C 1
ATOM 736 O O . LEU A 1 90 ? -10.628 -6.375 10.804 1.00 98.56 90 LEU A O 1
ATOM 740 N N . SER A 1 91 ? -10.441 -5.854 12.986 1.00 98.62 91 SER A N 1
ATOM 741 C CA . SER A 1 91 ? -11.450 -4.795 12.987 1.00 98.62 91 SER A CA 1
ATOM 742 C C . SER A 1 91 ? -10.796 -3.447 13.261 1.00 98.62 91 SER A C 1
ATOM 744 O O . SER A 1 91 ? -9.883 -3.364 14.077 1.00 98.62 91 SER A O 1
ATOM 746 N N . LEU A 1 92 ? -11.249 -2.399 12.574 1.00 98.62 92 LEU A N 1
ATOM 747 C CA . LEU A 1 92 ? -10.806 -1.018 12.769 1.00 98.62 92 LEU A CA 1
ATOM 748 C C . LEU A 1 92 ? -11.916 -0.032 12.393 1.00 98.62 92 LEU A C 1
ATOM 750 O O . LEU A 1 92 ? -12.860 -0.377 11.681 1.00 98.62 92 LEU A O 1
ATOM 754 N N . SER A 1 93 ? -11.799 1.216 12.837 1.00 98.62 93 SER A N 1
ATOM 755 C CA . SER A 1 93 ? -12.727 2.287 12.479 1.00 98.62 93 SER A CA 1
ATOM 756 C C . SER A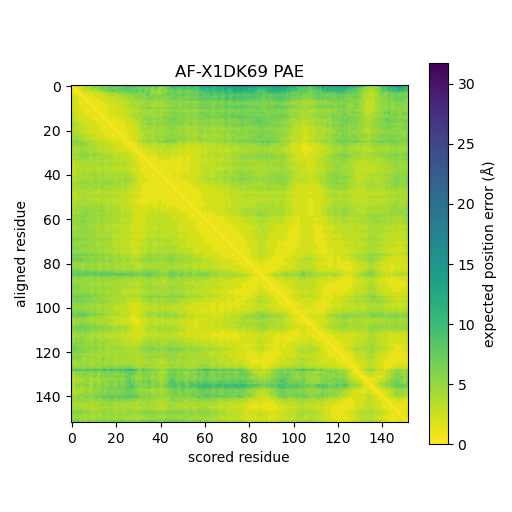 1 93 ? -12.128 3.222 11.432 1.00 98.62 93 SER A C 1
ATOM 758 O O . SER A 1 93 ? -10.954 3.577 11.495 1.00 9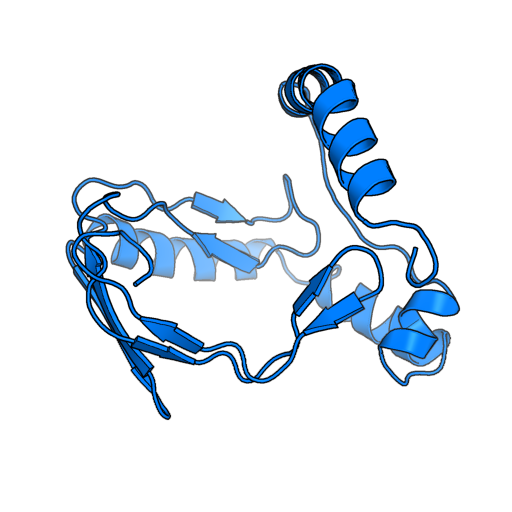8.62 93 SER A O 1
ATOM 760 N N . ILE A 1 94 ? -12.964 3.669 10.496 1.00 98.50 94 ILE A N 1
ATOM 761 C CA . ILE A 1 94 ? -12.681 4.773 9.561 1.00 98.50 94 ILE A CA 1
ATOM 762 C C . ILE A 1 94 ? -13.723 5.893 9.699 1.00 98.50 94 ILE A C 1
ATOM 764 O O . ILE A 1 94 ? -13.935 6.692 8.789 1.00 98.50 94 ILE A O 1
ATOM 768 N N . LYS A 1 95 ? -14.404 5.953 10.849 1.00 98.38 95 LYS A N 1
ATOM 769 C CA . LYS A 1 95 ? -15.466 6.925 11.109 1.00 98.38 95 LYS A CA 1
ATOM 770 C C . LYS A 1 95 ? -14.956 8.350 10.907 1.00 98.38 95 LYS A C 1
ATOM 772 O O . LYS A 1 95 ? -13.928 8.733 11.458 1.00 98.38 95 LYS A O 1
ATOM 777 N N . ASN A 1 96 ? -15.718 9.147 10.160 1.00 97.50 96 ASN A N 1
ATOM 778 C CA . ASN A 1 96 ? -15.401 10.542 9.835 1.00 97.50 96 ASN A CA 1
ATOM 779 C C . ASN A 1 96 ? -14.065 10.732 9.089 1.00 97.50 96 ASN A C 1
ATOM 781 O O . ASN A 1 96 ? -13.484 11.817 9.135 1.00 97.50 96 ASN A O 1
ATOM 785 N N . ARG A 1 97 ? -13.561 9.695 8.412 1.00 97.88 97 ARG A N 1
ATOM 786 C CA . ARG A 1 97 ? -12.379 9.789 7.555 1.00 97.88 97 ARG A CA 1
ATOM 787 C C . ARG A 1 97 ? -12.794 9.982 6.102 1.00 97.88 97 ARG A C 1
ATOM 789 O O . ARG A 1 97 ? -13.833 9.495 5.666 1.00 97.88 97 ARG A O 1
ATOM 796 N N . THR A 1 98 ? -11.956 10.692 5.356 1.00 97.88 98 THR A N 1
ATOM 797 C CA . THR A 1 98 ? -12.144 10.907 3.921 1.00 97.88 98 THR A CA 1
ATOM 798 C C . THR A 1 98 ? -11.324 9.883 3.154 1.00 97.88 98 THR A C 1
ATOM 800 O O . THR A 1 98 ? -10.114 9.769 3.362 1.00 97.88 98 THR A O 1
ATOM 803 N N . ALA A 1 99 ? -11.969 9.140 2.264 1.00 98.19 99 ALA A N 1
ATOM 804 C CA . ALA A 1 99 ? -11.303 8.277 1.306 1.00 98.19 99 ALA A CA 1
ATOM 805 C C . ALA A 1 99 ? -10.727 9.097 0.145 1.00 98.19 99 ALA A C 1
ATOM 807 O O . ALA A 1 99 ? -11.368 10.018 -0.366 1.00 98.19 99 ALA A O 1
ATOM 808 N N . ILE A 1 100 ? -9.513 8.754 -0.271 1.00 97.88 100 ILE A N 1
ATOM 809 C CA . ILE A 1 100 ? -8.738 9.414 -1.321 1.00 97.88 100 ILE A CA 1
ATOM 810 C C . ILE A 1 100 ? -8.511 8.418 -2.457 1.00 97.88 100 ILE A C 1
ATOM 812 O O . ILE A 1 100 ? -8.300 7.231 -2.212 1.00 97.88 100 ILE A O 1
ATOM 816 N N . LEU A 1 101 ? -8.575 8.905 -3.695 1.00 97.88 101 LEU A N 1
ATOM 817 C CA . LEU A 1 101 ? -8.334 8.110 -4.895 1.00 97.88 101 LEU A CA 1
ATOM 818 C C . LEU A 1 101 ? -6.855 8.195 -5.271 1.00 97.88 101 LEU A C 1
ATOM 820 O O . LEU A 1 101 ? -6.274 9.280 -5.268 1.00 97.88 101 LEU A O 1
ATOM 824 N N . SER A 1 102 ? -6.269 7.068 -5.658 1.00 97.06 102 SER A N 1
ATOM 825 C CA . SER A 1 102 ? -4.980 7.013 -6.345 1.00 97.06 102 SER A CA 1
ATOM 826 C C . SER A 1 102 ? -5.228 6.947 -7.849 1.00 97.06 102 SER A C 1
ATOM 828 O O . SER A 1 102 ? -5.198 5.895 -8.479 1.00 97.06 102 SER A O 1
ATOM 830 N N . ASP A 1 103 ? -5.535 8.103 -8.421 1.00 96.12 103 ASP A N 1
ATOM 831 C CA . ASP A 1 103 ? -5.999 8.305 -9.798 1.00 96.12 103 ASP A CA 1
ATOM 832 C C . ASP A 1 103 ? -4.874 8.514 -10.826 1.00 96.12 103 ASP A C 1
ATOM 834 O O . ASP A 1 103 ? -5.097 9.071 -11.899 1.00 96.12 103 ASP A O 1
ATOM 838 N N . GLY A 1 104 ? -3.646 8.110 -10.498 1.00 93.19 104 GLY A N 1
ATOM 839 C CA . GLY A 1 104 ? -2.491 8.324 -11.370 1.00 93.19 104 GLY A CA 1
ATOM 840 C C . GLY A 1 104 ? -1.773 9.664 -11.165 1.00 93.19 104 GLY A C 1
ATOM 841 O O . GLY A 1 104 ? -0.784 9.938 -11.846 1.00 93.19 104 GLY A O 1
ATOM 842 N N . THR A 1 105 ? -2.227 10.522 -10.241 1.00 93.19 105 THR A N 1
ATOM 843 C CA . THR A 1 105 ? -1.607 11.844 -10.011 1.00 93.19 105 THR A CA 1
ATOM 844 C C . THR A 1 105 ? -0.305 11.781 -9.213 1.00 93.19 105 THR A C 1
ATOM 846 O O . THR A 1 105 ? 0.665 12.457 -9.560 1.00 93.19 105 THR A O 1
ATOM 849 N N . HIS A 1 106 ? -0.275 10.963 -8.158 1.00 94.25 106 HIS A N 1
ATOM 850 C CA . HIS A 1 106 ? 0.862 10.830 -7.240 1.00 94.25 106 HIS A CA 1
ATOM 851 C C . HIS A 1 106 ? 1.586 9.489 -7.381 1.00 94.25 106 HIS A C 1
ATOM 853 O O . HIS A 1 106 ? 2.810 9.459 -7.304 1.00 94.25 106 HIS A O 1
ATOM 859 N N . ASN A 1 107 ? 0.858 8.403 -7.639 1.00 95.19 107 ASN A N 1
ATOM 860 C CA . ASN A 1 107 ? 1.408 7.084 -7.946 1.00 95.19 107 ASN A CA 1
ATOM 861 C C . ASN A 1 107 ? 0.939 6.672 -9.344 1.00 95.19 107 ASN A C 1
ATOM 863 O O . ASN A 1 107 ? -0.240 6.819 -9.651 1.00 95.19 107 ASN A O 1
ATOM 867 N N . MET A 1 108 ? 1.848 6.167 -10.176 1.00 95.56 108 MET A N 1
ATOM 868 C CA . MET A 1 108 ? 1.552 5.618 -11.498 1.00 95.56 108 MET A CA 1
ATOM 869 C C . MET A 1 108 ? 2.312 4.289 -11.691 1.00 95.56 108 MET A C 1
ATOM 871 O O . MET A 1 108 ? 3.540 4.319 -11.804 1.00 95.56 108 MET A O 1
ATOM 875 N N . PRO A 1 109 ? 1.637 3.129 -11.758 1.00 95.44 109 PRO A N 1
ATOM 876 C CA . PRO A 1 109 ? 0.185 2.967 -11.695 1.00 95.44 109 PRO A CA 1
ATOM 877 C C . PRO A 1 109 ? -0.385 3.315 -10.307 1.00 95.44 109 PRO A C 1
ATOM 879 O O . PRO A 1 109 ? 0.287 3.163 -9.286 1.00 95.44 109 PRO A O 1
ATOM 882 N N . GLY A 1 110 ? -1.615 3.827 -10.299 1.00 94.75 110 GLY A N 1
ATOM 883 C CA . GLY A 1 110 ? -2.482 3.951 -9.122 1.00 94.75 110 GLY A CA 1
ATOM 884 C C . GLY A 1 110 ? -3.501 2.803 -9.044 1.00 94.75 110 GLY A C 1
ATOM 885 O O . GLY A 1 110 ? -3.171 1.668 -9.376 1.00 94.75 110 GLY A O 1
ATOM 886 N N . GLY A 1 111 ? -4.740 3.099 -8.640 1.00 95.38 111 GLY A N 1
ATOM 887 C CA . GLY A 1 111 ? -5.867 2.145 -8.602 1.00 95.38 111 GLY A CA 1
ATOM 888 C C . GLY A 1 111 ? -6.382 1.799 -7.199 1.00 95.38 111 GLY A C 1
ATOM 889 O O . GLY A 1 111 ? -7.361 1.077 -7.045 1.00 95.38 111 GLY A O 1
ATOM 890 N N . GLU A 1 112 ? -5.747 2.320 -6.151 1.00 97.12 112 GLU A N 1
ATOM 891 C CA . GLU A 1 112 ? -6.220 2.190 -4.769 1.00 97.12 112 GLU A CA 1
ATOM 892 C C . GLU A 1 112 ? -7.209 3.311 -4.396 1.00 97.12 112 GLU A C 1
ATOM 894 O O . GLU A 1 112 ? -7.066 4.466 -4.805 1.00 97.12 112 GLU A O 1
ATOM 899 N N . VAL A 1 113 ? -8.183 2.979 -3.545 1.00 98.19 113 VAL A N 1
ATOM 900 C CA . VAL A 1 113 ? -8.960 3.957 -2.773 1.00 98.19 113 VAL A CA 1
ATOM 901 C C . VAL A 1 113 ? -8.632 3.728 -1.308 1.00 98.19 113 VAL A C 1
ATOM 903 O O . VAL A 1 113 ? -8.853 2.638 -0.782 1.00 98.19 113 VAL A O 1
ATOM 906 N N . PHE A 1 114 ? -8.071 4.738 -0.651 1.00 97.94 114 PHE A N 1
ATOM 907 C CA . PHE A 1 114 ? -7.463 4.569 0.665 1.00 97.94 114 PHE A CA 1
ATOM 908 C C . PHE A 1 114 ? -7.894 5.655 1.645 1.00 97.94 114 PHE A C 1
ATOM 910 O O . PHE A 1 114 ? -8.287 6.760 1.273 1.00 97.94 114 PHE A O 1
ATOM 917 N N . THR A 1 115 ? -7.816 5.340 2.934 1.00 98.06 115 THR A N 1
ATOM 918 C CA . THR A 1 115 ? -8.005 6.299 4.023 1.00 98.06 115 THR A CA 1
ATOM 919 C C . THR A 1 115 ? -7.195 5.873 5.245 1.00 98.06 115 THR A C 1
ATOM 921 O O . THR A 1 115 ? -6.672 4.759 5.291 1.00 98.06 115 THR A O 1
ATOM 924 N N . ALA A 1 116 ? -7.075 6.757 6.232 1.00 97.06 116 ALA A N 1
ATOM 925 C CA . ALA A 1 116 ? -6.421 6.438 7.494 1.00 97.06 116 ALA A CA 1
ATOM 926 C C . ALA A 1 116 ? -7.431 5.832 8.484 1.00 97.06 116 ALA A C 1
ATOM 928 O O . ALA A 1 116 ? -8.533 6.368 8.606 1.00 97.06 116 ALA A O 1
ATOM 929 N N . PRO A 1 117 ? -7.078 4.775 9.235 1.00 97.50 117 PRO A N 1
ATOM 930 C CA . PRO A 1 117 ? -7.904 4.308 10.343 1.00 97.50 117 PRO A CA 1
ATOM 931 C C . PRO A 1 117 ? -7.938 5.335 11.489 1.00 97.50 117 PRO A C 1
ATOM 933 O O . PRO A 1 117 ? -7.146 6.281 11.543 1.00 97.50 117 PRO A O 1
ATOM 936 N N . ILE A 1 118 ? -8.863 5.163 12.429 1.00 98.25 118 ILE A N 1
ATOM 937 C CA . ILE A 1 118 ? -8.762 5.777 13.756 1.00 98.25 118 ILE A CA 1
ATOM 938 C C . ILE A 1 118 ? -7.625 5.074 14.501 1.00 98.25 118 ILE A C 1
ATOM 940 O O . ILE A 1 118 ? -7.600 3.845 14.584 1.00 98.25 118 ILE A O 1
ATOM 944 N N . GLU A 1 119 ? -6.676 5.856 15.003 1.00 97.19 119 GLU A N 1
ATOM 945 C CA . GLU A 1 119 ? -5.342 5.413 15.414 1.00 97.19 119 GLU A CA 1
ATOM 946 C C . GLU A 1 119 ? -5.389 4.306 16.471 1.00 97.19 119 GLU A C 1
ATOM 948 O O . GLU A 1 119 ? -4.612 3.365 16.393 1.00 97.19 119 GLU A O 1
ATOM 953 N N . ASN A 1 120 ? -6.341 4.385 17.402 1.00 97.88 120 ASN A N 1
ATOM 954 C CA . ASN A 1 120 ? -6.511 3.454 18.518 1.00 97.88 120 ASN A CA 1
ATOM 955 C C . ASN A 1 120 ? -7.653 2.438 18.324 1.00 97.88 120 ASN A C 1
ATOM 957 O O . ASN A 1 120 ? -8.138 1.854 19.289 1.00 97.88 120 ASN A O 1
ATOM 961 N N . SER A 1 121 ? -8.143 2.260 17.095 1.00 98.50 121 SER A N 1
ATOM 962 C CA . SER A 1 121 ? -9.326 1.423 16.833 1.00 98.50 121 SER A CA 1
ATOM 963 C C . SER A 1 121 ? -9.019 0.010 16.346 1.00 98.50 121 SER A C 1
ATOM 965 O O . SER A 1 121 ? -9.932 -0.810 16.279 1.00 98.50 121 SER A O 1
ATOM 967 N N . ALA A 1 122 ? -7.773 -0.269 15.956 1.00 98.50 122 ALA A N 1
ATOM 968 C CA . ALA A 1 122 ? -7.419 -1.558 15.379 1.00 98.50 122 ALA A CA 1
ATOM 969 C C . ALA A 1 122 ? -7.309 -2.634 16.469 1.00 98.50 122 ALA A C 1
ATOM 971 O O . ALA A 1 122 ? -6.491 -2.503 17.380 1.00 98.50 122 ALA A O 1
ATOM 972 N N . THR A 1 123 ? -8.088 -3.706 16.333 1.00 98.69 123 THR A N 1
ATOM 973 C CA . THR A 1 123 ? -8.062 -4.868 17.231 1.00 98.69 123 THR A CA 1
ATOM 974 C C . THR A 1 123 ? -8.240 -6.154 16.432 1.00 98.69 123 THR A C 1
ATOM 976 O O . THR A 1 123 ? -9.128 -6.248 15.579 1.00 98.69 123 THR A O 1
ATOM 979 N N . GLY A 1 124 ? -7.410 -7.158 16.714 1.00 98.50 124 GLY A N 1
ATOM 980 C CA . GLY A 1 124 ? -7.462 -8.469 16.068 1.00 98.50 124 GLY A CA 1
ATOM 981 C C . GLY A 1 124 ? -6.145 -8.856 15.405 1.00 98.50 124 GLY A C 1
ATOM 982 O O . GLY A 1 124 ? -5.084 -8.378 15.792 1.00 98.50 124 GLY A O 1
ATOM 983 N N . LYS A 1 125 ? -6.187 -9.749 14.416 1.00 98.38 125 LYS A N 1
ATOM 984 C CA . LYS A 1 125 ? -4.983 -10.307 13.780 1.00 98.38 125 LYS A CA 1
ATOM 985 C C . LYS A 1 125 ? -5.022 -10.117 12.276 1.00 98.38 125 LYS A C 1
ATOM 987 O O . LYS A 1 125 ? -6.073 -10.262 11.656 1.00 98.38 125 LYS A O 1
ATOM 992 N N . ILE A 1 126 ? -3.864 -9.856 11.684 1.00 97.81 126 ILE A N 1
ATOM 993 C CA . ILE A 1 126 ? -3.691 -9.802 10.233 1.00 97.81 126 ILE A CA 1
ATOM 994 C C . ILE A 1 126 ? -2.494 -10.648 9.809 1.00 97.81 126 ILE A C 1
ATOM 996 O O . ILE A 1 126 ? -1.428 -10.600 10.424 1.00 97.81 126 ILE A O 1
ATOM 1000 N N . CYS A 1 127 ? -2.688 -11.429 8.751 1.00 96.88 127 CYS A N 1
ATOM 1001 C CA . CYS A 1 127 ? -1.672 -12.257 8.123 1.00 96.88 127 CYS A CA 1
ATOM 1002 C C . CYS A 1 127 ? -1.470 -11.793 6.680 1.00 96.88 127 CYS A C 1
ATOM 1004 O O . CYS A 1 127 ? -2.435 -11.678 5.928 1.00 96.88 127 CYS A O 1
ATOM 1006 N N . PHE A 1 128 ? -0.216 -11.573 6.291 1.00 93.69 128 PHE A N 1
ATOM 1007 C CA . PHE A 1 128 ? 0.158 -11.216 4.925 1.00 93.69 128 PHE A CA 1
ATOM 1008 C C . PHE A 1 128 ? 0.749 -12.437 4.220 1.00 93.69 128 PHE A C 1
ATOM 1010 O O . PHE A 1 128 ? 1.714 -13.042 4.699 1.00 93.69 128 PHE A O 1
ATOM 1017 N N . ASP A 1 129 ? 0.150 -12.802 3.093 1.00 87.50 129 ASP A N 1
ATOM 1018 C CA . ASP A 1 129 ? 0.559 -13.902 2.217 1.00 87.50 129 ASP A CA 1
ATOM 1019 C C . ASP A 1 129 ? 1.574 -13.467 1.148 1.00 87.50 129 ASP A C 1
ATOM 1021 O O . ASP A 1 129 ? 2.333 -14.296 0.645 1.00 87.50 129 ASP A O 1
ATOM 1025 N N . LEU A 1 130 ? 1.652 -12.166 0.863 1.00 89.06 130 LEU A N 1
ATOM 1026 C CA . LEU A 1 130 ? 2.667 -11.574 -0.003 1.00 89.06 130 LEU A CA 1
ATOM 1027 C C . LEU A 1 130 ? 3.925 -11.149 0.782 1.00 89.06 130 LEU A C 1
ATOM 1029 O O . LEU A 1 130 ? 3.819 -10.626 1.898 1.00 89.06 130 LEU A O 1
ATOM 1033 N N . PRO A 1 131 ? 5.134 -11.340 0.216 1.00 87.50 131 PRO A N 1
ATOM 1034 C CA . PRO A 1 131 ? 6.371 -10.885 0.838 1.00 87.50 131 PRO A CA 1
ATOM 1035 C C . PRO A 1 131 ? 6.457 -9.355 0.880 1.00 87.50 131 PRO A C 1
ATOM 1037 O O . PRO A 1 131 ? 6.131 -8.668 -0.086 1.00 87.50 131 PRO A O 1
ATOM 1040 N N . ALA A 1 132 ? 7.000 -8.811 1.970 1.00 88.12 132 ALA A N 1
ATOM 1041 C CA . ALA A 1 132 ? 7.414 -7.414 2.020 1.00 88.12 132 ALA A CA 1
ATOM 1042 C C . ALA A 1 132 ? 8.895 -7.299 1.650 1.00 88.12 132 ALA A C 1
ATOM 10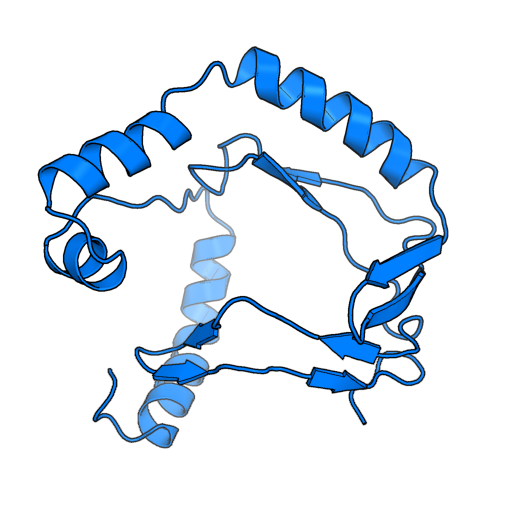44 O O . ALA A 1 132 ? 9.763 -7.844 2.337 1.00 88.12 132 ALA A O 1
ATOM 1045 N N . ILE A 1 133 ? 9.202 -6.540 0.601 1.00 86.88 133 ILE A N 1
ATOM 1046 C CA . ILE A 1 133 ? 10.581 -6.227 0.225 1.00 86.88 133 ILE A CA 1
ATOM 1047 C C . ILE A 1 133 ? 10.939 -4.856 0.790 1.00 86.88 133 ILE A C 1
ATOM 1049 O O . ILE A 1 133 ? 10.391 -3.827 0.398 1.00 86.88 133 ILE A O 1
ATOM 1053 N N . ARG A 1 134 ? 11.895 -4.818 1.722 1.00 84.12 134 ARG A N 1
ATOM 1054 C CA . ARG A 1 134 ? 12.373 -3.568 2.320 1.00 84.12 134 ARG A CA 1
ATOM 1055 C C . ARG A 1 134 ? 13.890 -3.516 2.325 1.00 84.12 134 ARG A C 1
ATOM 1057 O O . ARG A 1 134 ? 14.561 -4.366 2.901 1.00 84.12 134 ARG A O 1
ATOM 1064 N N . TYR A 1 135 ? 14.447 -2.489 1.685 1.00 83.81 135 TYR A N 1
ATOM 1065 C CA . TYR A 1 135 ? 15.898 -2.292 1.556 1.00 83.81 135 TYR A CA 1
ATOM 1066 C C . TYR A 1 135 ? 16.641 -3.515 0.976 1.00 83.81 135 TYR A C 1
ATOM 1068 O O . TYR A 1 135 ? 17.768 -3.820 1.376 1.00 83.81 135 TYR A O 1
ATOM 1076 N N . GLY A 1 136 ? 16.022 -4.205 0.010 1.00 78.00 136 GLY A N 1
ATOM 1077 C CA . GLY A 1 136 ? 16.567 -5.413 -0.623 1.00 78.00 136 GLY A CA 1
ATOM 1078 C C . GLY A 1 136 ? 16.571 -6.645 0.285 1.00 78.00 136 GLY A C 1
ATOM 1079 O O . GLY A 1 136 ? 17.372 -7.553 0.068 1.00 78.00 136 GLY A O 1
ATOM 1080 N N . LYS A 1 137 ? 15.744 -6.644 1.335 1.00 82.50 137 LYS A N 1
ATOM 1081 C CA . LYS A 1 137 ? 15.477 -7.804 2.180 1.00 82.50 137 LYS A CA 1
ATOM 1082 C C . LYS A 1 137 ? 14.014 -8.179 2.049 1.00 82.50 137 LYS A C 1
ATOM 1084 O O . LYS A 1 137 ? 13.149 -7.327 2.237 1.00 82.50 137 LYS A O 1
ATOM 1089 N N . GLU A 1 138 ? 13.780 -9.440 1.746 1.00 88.00 138 GLU A N 1
ATOM 1090 C CA . GLU A 1 138 ? 12.453 -10.027 1.670 1.00 88.00 138 GLU A CA 1
ATOM 1091 C C . GLU A 1 138 ? 12.040 -10.543 3.055 1.00 88.00 138 GLU A C 1
ATOM 1093 O O . GLU A 1 138 ? 12.825 -11.205 3.739 1.00 88.00 138 GLU A O 1
ATOM 1098 N N . VAL A 1 139 ? 10.821 -10.222 3.484 1.00 90.25 139 VAL A N 1
ATOM 1099 C CA . VAL A 1 139 ? 10.220 -10.704 4.732 1.00 90.25 139 VAL A CA 1
ATOM 1100 C C . VAL A 1 139 ? 8.912 -11.410 4.391 1.00 90.25 139 VAL A C 1
ATOM 1102 O O . VAL A 1 139 ? 8.027 -10.810 3.788 1.00 90.25 139 VAL A O 1
ATOM 1105 N N . LYS A 1 140 ? 8.799 -12.686 4.773 1.00 92.75 140 LYS A N 1
ATOM 1106 C CA . LYS A 1 140 ? 7.642 -13.559 4.503 1.00 92.75 140 LYS A CA 1
ATOM 1107 C C . LYS A 1 140 ? 6.893 -13.897 5.786 1.00 92.75 140 LYS A C 1
ATOM 1109 O O . LYS A 1 140 ? 7.462 -13.796 6.871 1.00 92.75 140 LYS A O 1
ATOM 1114 N N . ASN A 1 141 ? 5.656 -14.378 5.637 1.00 90.62 141 ASN A N 1
ATOM 1115 C CA . ASN A 1 141 ? 4.812 -14.880 6.728 1.00 90.62 141 ASN A CA 1
ATOM 1116 C C . ASN A 1 141 ? 4.579 -13.843 7.837 1.00 90.62 141 ASN A C 1
ATOM 1118 O O . ASN A 1 141 ? 4.615 -14.176 9.024 1.00 90.62 141 ASN A O 1
ATOM 1122 N N . ILE A 1 142 ? 4.377 -12.581 7.451 1.00 94.06 142 ILE A N 1
ATOM 1123 C CA . ILE A 1 142 ? 4.181 -11.486 8.399 1.00 94.06 142 ILE A CA 1
ATOM 1124 C C . ILE A 1 142 ? 2.818 -11.673 9.062 1.00 94.06 142 ILE A C 1
ATOM 1126 O O . ILE A 1 142 ? 1.793 -11.752 8.386 1.00 94.06 142 ILE A O 1
ATOM 1130 N N . GLN A 1 143 ? 2.825 -11.737 10.387 1.00 96.06 143 GLN A N 1
ATOM 1131 C CA . GLN A 1 143 ? 1.631 -11.796 11.217 1.00 96.06 143 GLN A CA 1
ATOM 1132 C C . GLN A 1 143 ? 1.754 -10.722 12.284 1.00 96.06 143 GLN A C 1
ATOM 1134 O O . GLN A 1 143 ? 2.797 -10.618 12.928 1.00 96.06 143 GLN A O 1
ATOM 1139 N N . LEU A 1 144 ? 0.704 -9.924 12.433 1.00 97.19 144 LEU A N 1
ATOM 1140 C CA . LEU A 1 144 ? 0.620 -8.871 13.435 1.00 97.19 144 LEU A CA 1
ATOM 1141 C C . LEU A 1 144 ? -0.669 -9.061 14.226 1.00 97.19 144 LEU A C 1
ATOM 1143 O O . LEU A 1 144 ? -1.724 -9.334 13.646 1.00 97.19 144 LEU A O 1
ATOM 1147 N N . GLU A 1 145 ? -0.571 -8.899 15.538 1.00 98.50 145 GLU A N 1
ATOM 1148 C CA . GLU A 1 145 ? -1.711 -8.807 16.436 1.00 98.50 145 GLU A CA 1
ATOM 1149 C C . GLU A 1 145 ? -1.830 -7.365 16.910 1.00 98.50 145 GLU A C 1
ATOM 1151 O O . GLU A 1 145 ? -0.833 -6.729 17.238 1.00 98.50 145 GLU A O 1
ATOM 1156 N N . PHE A 1 146 ? -3.048 -6.840 16.868 1.00 98.56 146 PHE A N 1
ATOM 1157 C CA . PHE A 1 146 ? -3.371 -5.482 17.257 1.00 98.56 146 PHE A CA 1
ATOM 1158 C C . PHE A 1 146 ? -4.272 -5.484 18.483 1.00 98.56 146 PHE A C 1
ATOM 1160 O O . PHE A 1 146 ? -5.246 -6.242 18.547 1.00 98.56 146 PHE A O 1
ATOM 1167 N N . ASN A 1 147 ? -3.983 -4.576 19.407 1.00 98.19 147 ASN A N 1
ATOM 1168 C CA . ASN A 1 147 ? -4.845 -4.236 20.524 1.00 98.19 147 ASN A CA 1
ATOM 1169 C C . ASN A 1 147 ? -4.886 -2.713 20.682 1.00 98.19 147 ASN A C 1
ATOM 1171 O O . ASN A 1 147 ? -3.849 -2.092 20.892 1.00 98.19 147 ASN A O 1
ATOM 1175 N N . GLU A 1 148 ? -6.074 -2.118 20.557 1.00 97.69 148 GLU A N 1
ATOM 1176 C CA . GLU A 1 148 ? -6.288 -0.665 20.686 1.00 97.69 148 GLU A CA 1
ATOM 1177 C C . GLU A 1 148 ? -5.337 0.178 19.812 1.00 97.69 148 GLU A C 1
ATOM 1179 O O . GLU A 1 148 ? -4.856 1.237 20.209 1.00 97.69 148 GLU A O 1
ATOM 1184 N N . GLY A 1 149 ? -5.064 -0.291 18.589 1.00 97.25 149 GLY A N 1
ATOM 1185 C CA . GLY A 1 149 ? -4.173 0.380 17.638 1.00 97.25 149 GLY A CA 1
ATOM 1186 C C . GLY A 1 149 ? -2.688 0.039 17.767 1.00 97.25 149 GLY A C 1
ATOM 1187 O O . GLY A 1 149 ? -1.912 0.384 16.873 1.00 97.25 149 GLY A O 1
ATOM 1188 N N . GLU A 1 150 ? -2.281 -0.665 18.820 1.00 98.06 150 GLU A N 1
ATOM 1189 C CA . GLU A 1 150 ? -0.890 -1.057 19.040 1.00 98.06 150 GLU A CA 1
ATOM 1190 C C . GLU A 1 150 ? -0.623 -2.479 18.560 1.00 98.06 150 GLU A C 1
ATOM 1192 O O . GLU A 1 150 ? -1.464 -3.360 18.710 1.00 98.06 150 GLU A O 1
ATOM 1197 N N . VAL A 1 151 ? 0.567 -2.709 17.999 1.00 97.81 151 VAL A N 1
ATOM 1198 C CA . VAL A 1 151 ? 1.040 -4.060 17.673 1.00 97.81 151 VAL A CA 1
ATOM 1199 C C . VAL A 1 151 ? 1.592 -4.707 18.943 1.00 97.81 151 VAL A C 1
ATOM 1201 O O . VAL A 1 151 ? 2.513 -4.145 19.543 1.00 97.81 151 VAL A O 1
ATOM 1204 N N . VAL A 1 152 ? 1.061 -5.876 19.316 1.00 97.00 152 VAL A N 1
ATOM 1205 C CA . VAL A 1 152 ? 1.401 -6.628 20.543 1.00 97.00 152 VAL A CA 1
ATOM 1206 C C . VAL A 1 152 ? 1.991 -8.008 20.269 1.00 97.00 152 VAL A C 1
ATOM 1208 O O . VAL A 1 152 ? 1.747 -8.567 19.175 1.00 97.00 152 VAL A O 1
#

Organism: NCBI:txid412755

InterPro domains:
  IPR000787 Peptidase M29 [PF02073] (1-152)
  IPR035097 Peptidase M29, N-terminal [G3DSA:3.40.1830.10] (1-60)
  IPR052170 Metal-dependent Exopeptidase M29 [PTHR34448] (2-152)